Protein AF-A0A4Y6U9W5-F1 (afdb_monomer_lite)

Structure (mmCIF, N/CA/C/O backbone):
data_AF-A0A4Y6U9W5-F1
#
_entry.id   AF-A0A4Y6U9W5-F1
#
loop_
_atom_site.group_PDB
_atom_site.id
_atom_site.type_symbol
_atom_site.label_atom_id
_atom_site.label_alt_id
_atom_site.label_comp_id
_atom_site.label_asym_id
_atom_site.label_entity_id
_atom_site.label_seq_id
_atom_site.pdbx_PDB_ins_code
_atom_site.Cartn_x
_atom_site.Cartn_y
_atom_site.Cartn_z
_atom_site.occupancy
_atom_site.B_iso_or_equiv
_atom_site.auth_seq_id
_atom_site.auth_comp_id
_atom_site.auth_asym_id
_atom_site.auth_atom_id
_atom_site.pdbx_PDB_model_num
ATOM 1 N N . MET A 1 1 ? 6.879 -44.794 5.165 1.00 46.38 1 MET A N 1
ATOM 2 C CA . MET A 1 1 ? 7.226 -43.599 4.364 1.00 46.38 1 MET A CA 1
ATOM 3 C C . MET A 1 1 ? 6.535 -42.399 4.987 1.00 46.38 1 MET A C 1
ATOM 5 O O . MET A 1 1 ? 5.341 -42.229 4.800 1.00 46.38 1 MET A O 1
ATOM 9 N N . MET A 1 2 ? 7.255 -41.634 5.805 1.00 55.19 2 MET A N 1
ATOM 10 C CA . MET A 1 2 ? 6.757 -40.391 6.398 1.00 55.19 2 MET A CA 1
ATOM 11 C C . MET A 1 2 ? 7.194 -39.237 5.507 1.00 55.19 2 MET A C 1
ATOM 13 O O . MET A 1 2 ? 8.297 -38.736 5.666 1.00 55.19 2 MET A O 1
ATOM 17 N N . LEU A 1 3 ? 6.365 -38.854 4.542 1.00 66.12 3 LEU A N 1
ATOM 18 C CA . LEU A 1 3 ? 6.492 -37.570 3.855 1.00 66.12 3 LEU A CA 1
ATOM 19 C C . LEU A 1 3 ? 5.121 -37.236 3.255 1.00 66.12 3 LEU A C 1
ATOM 21 O O . LEU A 1 3 ? 4.707 -37.887 2.299 1.00 66.12 3 LEU A O 1
ATOM 25 N N . PRO A 1 4 ? 4.384 -36.279 3.849 1.00 53.53 4 PRO A N 1
ATOM 26 C CA . PRO A 1 4 ? 3.897 -35.213 2.973 1.00 53.53 4 PRO A CA 1
ATOM 27 C C . PRO A 1 4 ? 3.820 -33.824 3.627 1.00 53.53 4 PRO A C 1
ATOM 29 O O . PRO A 1 4 ? 3.302 -32.907 3.007 1.00 53.53 4 PRO A O 1
ATOM 32 N N . VAL A 1 5 ? 4.325 -33.611 4.848 1.00 55.19 5 VAL A N 1
ATOM 33 C CA . VAL A 1 5 ? 4.226 -32.273 5.475 1.00 55.19 5 VAL A CA 1
ATOM 34 C C . VAL A 1 5 ? 5.246 -31.294 4.876 1.00 55.19 5 VAL A C 1
ATOM 36 O O . VAL A 1 5 ? 4.933 -30.129 4.642 1.00 55.19 5 VAL A O 1
ATOM 39 N N . ALA A 1 6 ? 6.444 -31.772 4.527 1.00 55.25 6 ALA A N 1
ATOM 40 C CA . ALA A 1 6 ? 7.491 -30.931 3.941 1.00 55.25 6 ALA A CA 1
ATOM 41 C C . ALA A 1 6 ? 7.144 -30.425 2.527 1.00 55.25 6 ALA A C 1
ATOM 43 O O . ALA A 1 6 ? 7.543 -29.328 2.145 1.00 55.25 6 ALA A O 1
ATOM 44 N N . LEU 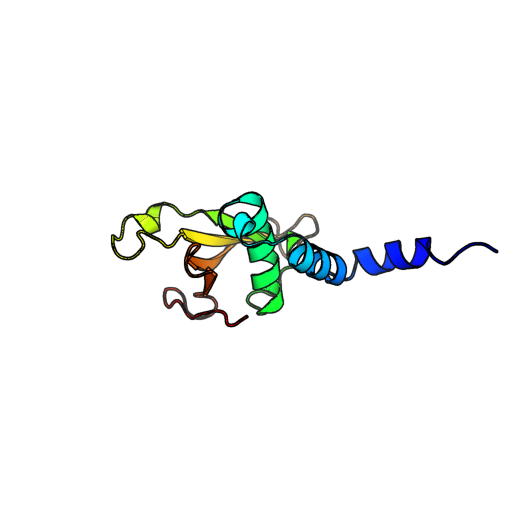A 1 7 ? 6.368 -31.194 1.757 1.00 54.25 7 LEU A N 1
ATOM 45 C CA . LEU A 1 7 ? 6.015 -30.846 0.376 1.00 54.25 7 LEU A CA 1
ATOM 46 C C . LEU A 1 7 ? 4.998 -29.695 0.310 1.00 54.25 7 LEU A C 1
ATOM 48 O O . LEU A 1 7 ? 5.077 -28.859 -0.587 1.00 54.25 7 LEU A O 1
ATOM 52 N N . ILE A 1 8 ? 4.110 -29.594 1.306 1.00 57.50 8 ILE A N 1
ATOM 53 C CA . ILE A 1 8 ? 3.154 -28.483 1.423 1.00 57.50 8 ILE A CA 1
ATOM 54 C C . ILE A 1 8 ? 3.892 -27.160 1.685 1.00 57.50 8 ILE A C 1
ATOM 56 O O . ILE A 1 8 ? 3.570 -26.145 1.069 1.00 57.50 8 ILE A O 1
ATOM 60 N N . LEU A 1 9 ? 4.925 -27.175 2.534 1.00 55.16 9 LEU A N 1
ATOM 61 C CA . LEU A 1 9 ? 5.718 -25.982 2.861 1.00 55.16 9 LEU A CA 1
ATOM 62 C C . LEU A 1 9 ? 6.490 -25.437 1.649 1.00 55.16 9 LEU A C 1
ATOM 64 O O . LEU A 1 9 ? 6.568 -24.224 1.457 1.00 55.16 9 LEU A O 1
ATOM 68 N N . VAL A 1 10 ? 7.016 -26.319 0.794 1.00 55.72 10 VAL A N 1
ATOM 69 C CA . VAL A 1 10 ? 7.782 -25.909 -0.394 1.00 55.72 10 VAL A CA 1
ATOM 70 C C . VAL A 1 10 ? 6.876 -25.290 -1.463 1.00 55.72 10 VAL A C 1
ATOM 72 O O . VAL A 1 10 ? 7.241 -24.269 -2.045 1.00 55.72 10 VAL A O 1
ATOM 75 N N . VAL A 1 11 ? 5.678 -25.841 -1.689 1.00 52.84 11 VAL A N 1
ATOM 76 C CA . VAL A 1 11 ? 4.736 -25.304 -2.691 1.00 52.84 11 VAL A CA 1
ATOM 77 C C . VAL A 1 11 ? 4.052 -24.024 -2.200 1.00 52.84 11 VAL A C 1
ATOM 79 O O . VAL A 1 11 ? 3.895 -23.083 -2.978 1.00 52.84 11 VAL A O 1
ATOM 82 N N . GLY A 1 12 ? 3.724 -23.938 -0.906 1.00 49.94 12 GLY A N 1
ATOM 83 C CA . GLY A 1 12 ? 3.083 -22.759 -0.323 1.00 49.94 12 GLY A CA 1
ATOM 84 C C . GLY A 1 12 ? 3.930 -21.490 -0.433 1.00 49.94 12 GLY A C 1
ATOM 85 O O . GLY A 1 12 ? 3.384 -20.420 -0.674 1.00 49.94 12 GLY A O 1
ATOM 86 N N . SER A 1 13 ? 5.259 -21.598 -0.327 1.00 48.38 13 SER A N 1
ATOM 87 C CA . SER A 1 13 ? 6.171 -20.443 -0.392 1.00 48.38 13 SER A CA 1
ATOM 88 C C . SER A 1 13 ? 6.136 -19.675 -1.724 1.00 48.38 13 SER A C 1
ATOM 90 O O . SER A 1 13 ? 6.510 -18.506 -1.774 1.00 48.38 13 SER A O 1
ATOM 92 N N . ARG A 1 14 ? 5.674 -20.312 -2.812 1.00 49.47 14 ARG A N 1
ATOM 93 C CA . ARG A 1 14 ? 5.554 -19.683 -4.141 1.00 49.47 14 ARG A CA 1
ATOM 94 C C . ARG A 1 14 ? 4.184 -19.080 -4.408 1.00 49.47 14 ARG A C 1
ATOM 96 O O . ARG A 1 14 ? 4.024 -18.293 -5.338 1.00 49.47 14 ARG A O 1
ATOM 103 N N . THR A 1 15 ? 3.197 -19.440 -3.603 1.00 53.19 15 THR A N 1
ATOM 104 C CA . THR A 1 15 ? 1.852 -18.894 -3.686 1.00 53.19 15 THR A CA 1
ATOM 105 C C . THR A 1 15 ? 1.724 -17.862 -2.578 1.00 53.19 15 THR A C 1
ATOM 107 O O . THR A 1 15 ? 1.689 -18.235 -1.411 1.00 53.19 15 THR A O 1
ATOM 110 N N . GLY A 1 16 ? 1.607 -16.573 -2.901 1.00 54.16 16 GLY A N 1
ATOM 111 C CA . GLY A 1 16 ? 1.364 -15.497 -1.918 1.00 54.16 16 GLY A CA 1
ATOM 112 C C . GLY A 1 16 ? 0.098 -15.661 -1.046 1.00 54.16 16 GLY A C 1
ATOM 113 O O . GLY A 1 16 ? -0.273 -14.745 -0.324 1.00 54.16 16 GLY A O 1
ATOM 114 N N . LEU A 1 17 ? -0.559 -16.824 -1.101 1.00 56.72 17 LEU A N 1
ATOM 115 C CA . LEU A 1 17 ? -1.593 -17.300 -0.191 1.00 56.72 17 LEU A CA 1
ATOM 116 C C . LEU A 1 17 ? -1.117 -17.361 1.269 1.00 56.72 17 LEU A C 1
ATOM 118 O O . LEU A 1 17 ? -1.900 -17.049 2.160 1.00 56.72 17 LEU A O 1
ATOM 122 N N . LEU A 1 18 ? 0.142 -17.741 1.533 1.00 56.41 18 LEU A N 1
ATOM 123 C CA . LEU A 1 18 ? 0.673 -17.777 2.906 1.00 56.41 18 LEU A CA 1
ATOM 124 C C . LEU A 1 18 ? 0.765 -16.371 3.511 1.00 56.41 18 LEU A C 1
ATOM 126 O O . LEU A 1 18 ? 0.308 -16.164 4.634 1.00 56.41 18 LEU A O 1
ATOM 130 N N . ASP A 1 19 ? 1.267 -15.404 2.742 1.00 56.38 19 ASP A N 1
ATOM 131 C CA . ASP A 1 19 ? 1.294 -13.995 3.140 1.00 56.38 19 ASP A CA 1
ATOM 132 C C . ASP A 1 19 ? -0.116 -13.436 3.388 1.00 56.38 19 ASP A C 1
ATOM 134 O O . ASP A 1 19 ? -0.333 -12.711 4.356 1.00 56.38 19 ASP A O 1
ATOM 138 N N . GLU A 1 20 ? -1.103 -13.808 2.566 1.00 61.78 20 GLU A N 1
ATOM 139 C CA . GLU A 1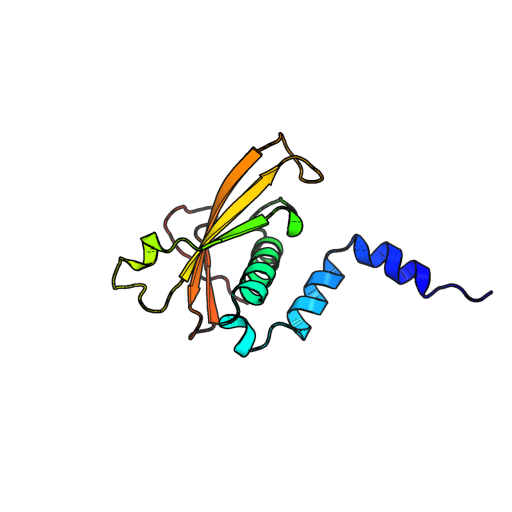 20 ? -2.483 -13.332 2.718 1.00 61.78 20 GLU A CA 1
ATOM 140 C C . GLU A 1 20 ? -3.170 -13.873 3.984 1.00 61.78 20 GLU A C 1
ATOM 142 O O . GLU A 1 20 ? -3.860 -13.134 4.694 1.00 61.78 20 GLU A O 1
ATOM 147 N N . VAL A 1 21 ? -2.967 -15.157 4.298 1.00 60.84 21 VAL A N 1
ATOM 148 C CA . VAL A 1 21 ? -3.500 -15.775 5.522 1.00 60.84 21 VAL A CA 1
ATOM 149 C C . VAL A 1 21 ? -2.795 -15.212 6.755 1.00 60.84 21 VAL A C 1
ATOM 151 O O . VAL A 1 21 ? -3.450 -14.908 7.754 1.00 60.84 21 VAL A O 1
ATOM 154 N N . GLN A 1 22 ? -1.477 -15.023 6.689 1.00 55.84 22 GLN A N 1
ATOM 155 C CA . GLN A 1 22 ? -0.705 -14.446 7.784 1.00 55.84 22 GLN A CA 1
ATOM 156 C C . GLN A 1 22 ? -1.116 -12.995 8.071 1.00 55.84 22 GLN A C 1
ATOM 158 O O . GLN A 1 22 ? -1.254 -12.625 9.239 1.00 55.84 22 GLN A O 1
ATOM 163 N N . ASP A 1 23 ? -1.387 -12.197 7.039 1.00 56.44 23 ASP A N 1
ATOM 164 C CA . ASP A 1 23 ? -1.894 -10.831 7.183 1.00 56.44 23 ASP A CA 1
ATOM 165 C C . ASP A 1 23 ? -3.284 -10.802 7.824 1.00 56.44 23 ASP A C 1
ATOM 167 O O . ASP A 1 23 ? -3.475 -10.116 8.824 1.00 56.44 23 ASP A O 1
ATOM 171 N N . ARG A 1 24 ? -4.235 -11.630 7.368 1.00 60.34 24 ARG A N 1
ATOM 172 C CA . ARG A 1 24 ? -5.562 -11.717 8.012 1.00 60.34 24 ARG A CA 1
ATOM 173 C C . ARG A 1 24 ? -5.499 -12.145 9.481 1.00 60.34 24 ARG A C 1
ATOM 175 O O . ARG A 1 24 ? -6.327 -11.703 10.273 1.00 60.34 24 ARG A O 1
ATOM 182 N N . LEU A 1 25 ? -4.554 -13.011 9.848 1.00 56.31 25 LEU A N 1
ATOM 183 C CA . LEU A 1 25 ? -4.406 -13.499 11.225 1.00 56.31 25 LEU A CA 1
ATOM 184 C C . LEU A 1 25 ? -3.693 -12.495 12.145 1.00 56.31 25 LEU A C 1
ATOM 186 O O . LEU A 1 25 ? -3.968 -12.454 13.348 1.00 56.31 25 LEU A O 1
ATOM 190 N N . THR A 1 26 ? -2.783 -11.689 11.597 1.00 58.06 26 THR A N 1
ATOM 191 C CA . THR A 1 26 ? -1.885 -10.829 12.388 1.00 58.06 26 THR A CA 1
ATOM 192 C C . THR A 1 26 ? -2.300 -9.359 12.364 1.00 58.06 26 THR A C 1
ATOM 194 O O . THR A 1 26 ? -2.016 -8.632 13.318 1.00 58.06 26 THR A O 1
ATOM 197 N N . PHE A 1 27 ? -3.009 -8.913 11.325 1.00 71.81 27 PHE A N 1
ATOM 198 C CA . PHE A 1 27 ? -3.436 -7.528 11.180 1.00 71.81 27 PHE A CA 1
ATOM 199 C C . PHE A 1 27 ? -4.683 -7.243 12.028 1.00 71.81 27 PHE A C 1
ATOM 201 O O . PHE A 1 27 ? -5.829 -7.443 11.625 1.00 71.81 27 PHE A O 1
ATOM 208 N N . LYS A 1 28 ? -4.449 -6.799 13.264 1.00 76.62 28 LYS A N 1
ATOM 209 C CA . LYS A 1 28 ? -5.480 -6.467 14.256 1.00 76.62 28 LYS A CA 1
ATOM 210 C C . LYS A 1 28 ? -5.759 -4.963 14.250 1.00 76.62 28 LYS A C 1
ATOM 212 O O . LYS A 1 28 ? -5.053 -4.187 13.617 1.00 76.62 28 LYS A O 1
ATOM 217 N N . GLN A 1 29 ? -6.759 -4.509 15.013 1.00 77.38 29 GLN A N 1
ATOM 218 C CA . GLN A 1 29 ? -7.046 -3.068 15.146 1.00 77.38 29 GLN A CA 1
ATOM 219 C C . GLN A 1 29 ? -5.809 -2.243 15.542 1.00 77.38 29 GLN A C 1
ATOM 221 O O . GLN A 1 29 ? -5.603 -1.164 14.997 1.00 77.38 29 GLN A O 1
ATOM 226 N N . ALA A 1 30 ? -4.963 -2.766 16.433 1.00 79.81 30 ALA A N 1
ATOM 227 C CA . ALA A 1 30 ? -3.722 -2.104 16.836 1.00 79.81 30 ALA A CA 1
ATOM 228 C C . ALA A 1 30 ? -2.696 -1.980 15.689 1.00 79.81 30 ALA A C 1
ATOM 230 O O . ALA A 1 30 ? -1.911 -1.036 15.671 1.00 79.81 30 ALA A O 1
ATOM 231 N N . SER A 1 31 ? -2.731 -2.880 14.701 1.00 84.00 31 SER A N 1
ATOM 232 C CA . SER A 1 31 ? -1.795 -2.909 13.569 1.00 84.00 31 SER A CA 1
ATOM 233 C C . SER A 1 31 ? -1.944 -1.711 12.628 1.00 84.00 31 SER A C 1
ATOM 235 O O . SER A 1 31 ? -0.996 -1.373 11.931 1.00 84.00 31 SER A O 1
ATOM 237 N N . TRP A 1 32 ? -3.084 -1.011 12.652 1.00 84.12 32 TRP A N 1
ATOM 238 C CA . TRP A 1 32 ? -3.270 0.251 11.921 1.00 84.12 32 TRP A CA 1
ATOM 239 C C . TRP A 1 32 ? -2.371 1.385 12.431 1.00 84.12 32 TRP A C 1
ATOM 241 O O . TRP A 1 32 ? -2.113 2.347 11.707 1.00 84.12 32 TRP A O 1
ATOM 251 N N . PHE A 1 33 ? -1.888 1.283 13.671 1.00 84.25 33 PHE A N 1
ATOM 252 C CA . PHE A 1 33 ? -0.994 2.266 14.282 1.00 84.25 33 PHE A CA 1
ATOM 253 C C . PHE A 1 33 ? 0.481 1.848 14.209 1.00 84.25 33 PHE A C 1
ATOM 255 O O . PHE A 1 33 ? 1.356 2.700 14.348 1.00 84.25 33 PHE A O 1
ATOM 262 N N . ASP A 1 34 ? 0.759 0.576 13.923 1.00 84.62 34 ASP A N 1
ATOM 263 C CA . ASP A 1 34 ? 2.106 0.051 13.706 1.00 84.62 34 ASP A CA 1
ATOM 264 C C . ASP A 1 34 ? 2.519 0.249 12.240 1.00 84.62 34 ASP A C 1
ATOM 266 O O . ASP A 1 34 ? 1.957 -0.352 11.326 1.00 84.62 34 ASP A O 1
ATOM 270 N N . ASN A 1 35 ? 3.529 1.089 12.003 1.00 84.44 35 ASN A N 1
ATOM 271 C CA . ASN A 1 35 ? 4.008 1.378 10.651 1.00 84.44 35 ASN A CA 1
ATOM 272 C C . ASN A 1 35 ? 4.572 0.134 9.941 1.00 84.44 35 ASN A C 1
ATOM 274 O O . ASN A 1 35 ? 4.414 0.005 8.727 1.00 84.44 35 ASN A O 1
ATOM 278 N N . THR A 1 36 ? 5.205 -0.794 10.657 1.00 86.81 36 THR A N 1
ATOM 279 C CA . THR A 1 36 ? 5.761 -2.016 10.059 1.00 86.81 36 THR A CA 1
ATOM 280 C C . THR A 1 36 ? 4.642 -2.960 9.640 1.00 86.81 36 THR A C 1
ATOM 282 O O . THR A 1 36 ? 4.633 -3.448 8.509 1.00 86.81 36 THR A O 1
ATOM 285 N N . ALA A 1 37 ? 3.658 -3.177 10.515 1.00 87.38 37 ALA A N 1
ATOM 286 C CA . ALA A 1 37 ? 2.504 -4.002 10.174 1.00 87.38 37 ALA A CA 1
ATOM 287 C C . ALA A 1 37 ? 1.696 -3.375 9.027 1.00 87.38 37 ALA A C 1
ATOM 289 O O . ALA A 1 37 ? 1.350 -4.060 8.066 1.00 87.38 37 ALA A O 1
ATOM 290 N N . LEU A 1 38 ? 1.446 -2.063 9.094 1.00 88.62 38 LEU A N 1
ATOM 291 C CA . LEU A 1 38 ? 0.674 -1.337 8.091 1.00 88.62 38 LEU A CA 1
ATOM 292 C C . LEU A 1 38 ? 1.359 -1.353 6.724 1.00 88.62 38 LEU A C 1
ATOM 294 O O . LEU A 1 38 ? 0.708 -1.634 5.728 1.00 88.62 38 LEU A O 1
ATOM 298 N N . THR A 1 39 ? 2.666 -1.106 6.644 1.00 91.06 39 THR A N 1
ATOM 299 C CA . THR A 1 39 ? 3.374 -1.140 5.352 1.00 91.06 39 THR A CA 1
ATOM 300 C C . THR A 1 39 ? 3.344 -2.529 4.714 1.00 91.06 39 THR A C 1
ATOM 302 O O . THR A 1 39 ? 3.128 -2.627 3.508 1.00 91.06 39 THR A O 1
ATOM 305 N N . ASN A 1 40 ? 3.473 -3.606 5.495 1.00 90.50 40 ASN A N 1
ATOM 306 C CA . ASN A 1 40 ? 3.293 -4.968 4.984 1.00 90.50 40 ASN A CA 1
ATOM 307 C C . ASN A 1 40 ? 1.868 -5.204 4.472 1.00 90.50 40 ASN A C 1
ATOM 309 O O . ASN A 1 40 ? 1.697 -5.678 3.348 1.00 90.50 40 ASN A O 1
ATOM 313 N N . HIS A 1 41 ? 0.864 -4.784 5.237 1.00 90.56 41 HIS A N 1
ATOM 314 C CA . HIS A 1 41 ? -0.535 -4.869 4.831 1.00 90.56 41 HIS A CA 1
ATOM 315 C C . HIS A 1 41 ? -0.800 -4.117 3.515 1.00 90.56 41 HIS A C 1
ATOM 317 O O . HIS A 1 41 ? -1.413 -4.657 2.596 1.00 90.56 41 HIS A O 1
ATOM 323 N N . LEU A 1 42 ? -0.261 -2.902 3.358 1.00 92.12 42 LEU A N 1
ATOM 324 C CA . LEU A 1 42 ? -0.428 -2.098 2.142 1.00 92.12 42 LEU A CA 1
ATOM 325 C C . LEU A 1 42 ? 0.148 -2.777 0.890 1.00 92.12 42 LEU A C 1
ATOM 327 O O . LEU A 1 42 ? -0.441 -2.661 -0.186 1.00 92.12 42 LEU A O 1
ATOM 331 N N . ARG A 1 43 ? 1.258 -3.520 1.007 1.00 93.31 43 ARG A N 1
ATOM 332 C CA . ARG A 1 43 ? 1.815 -4.302 -0.116 1.00 93.31 43 ARG A CA 1
ATOM 333 C C . ARG A 1 43 ? 0.833 -5.370 -0.593 1.00 93.31 43 ARG A C 1
ATOM 335 O O . ARG A 1 43 ? 0.681 -5.586 -1.794 1.00 93.31 43 ARG A O 1
ATOM 342 N N . LEU A 1 44 ? 0.163 -6.028 0.348 1.00 91.44 44 LEU A N 1
ATOM 343 C CA . LEU A 1 44 ? -0.804 -7.081 0.059 1.00 91.44 44 LEU A CA 1
ATOM 344 C C . LEU A 1 44 ? -2.108 -6.507 -0.494 1.00 91.44 44 LEU A C 1
ATOM 346 O O . LEU A 1 44 ? -2.626 -7.029 -1.478 1.00 91.44 44 LEU A O 1
ATOM 350 N N . VAL A 1 45 ? -2.588 -5.389 0.055 1.00 91.56 45 VAL A N 1
ATOM 351 C CA . VAL A 1 45 ? -3.735 -4.636 -0.478 1.00 91.56 45 VAL A CA 1
ATOM 352 C C . VAL A 1 45 ? -3.480 -4.222 -1.929 1.00 91.56 45 VAL A C 1
ATOM 354 O O . VAL A 1 45 ? -4.312 -4.482 -2.796 1.00 91.56 45 VAL A O 1
ATOM 357 N N . ALA A 1 46 ? -2.304 -3.664 -2.233 1.00 92.31 46 ALA A N 1
ATOM 358 C CA . ALA A 1 46 ? -1.939 -3.284 -3.596 1.00 92.31 46 ALA A CA 1
ATOM 359 C C . ALA A 1 46 ? -2.012 -4.456 -4.589 1.00 92.31 46 ALA A C 1
ATOM 361 O O . ALA A 1 46 ? -2.479 -4.290 -5.716 1.00 92.31 46 ALA A O 1
ATOM 362 N N . ARG A 1 47 ? -1.590 -5.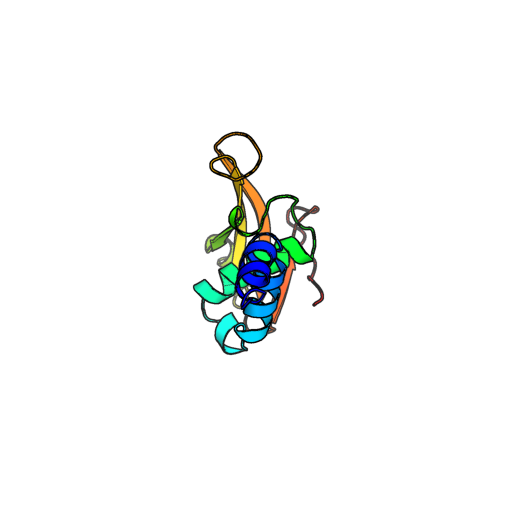652 -4.164 1.00 91.94 47 ARG A N 1
ATOM 363 C CA . ARG A 1 47 ? -1.702 -6.876 -4.967 1.00 91.94 47 ARG A CA 1
ATOM 364 C C . ARG A 1 47 ? -3.139 -7.353 -5.114 1.00 91.94 47 ARG A C 1
ATOM 366 O O . ARG A 1 47 ? -3.546 -7.664 -6.229 1.00 91.94 47 ARG A O 1
ATOM 373 N N . ARG A 1 48 ? -3.889 -7.413 -4.011 1.00 90.44 48 ARG A N 1
ATOM 374 C CA . ARG A 1 48 ? -5.271 -7.912 -3.975 1.00 90.44 48 ARG A CA 1
ATOM 375 C C . ARG A 1 48 ? -6.192 -7.089 -4.872 1.00 90.44 48 ARG A C 1
ATOM 377 O O . ARG A 1 48 ? -7.023 -7.653 -5.570 1.00 90.44 48 ARG A O 1
ATOM 384 N N . HIS A 1 49 ? -6.004 -5.772 -4.893 1.00 91.19 49 HIS A N 1
ATOM 385 C CA . HIS A 1 49 ? -6.771 -4.858 -5.741 1.00 91.19 49 HIS A CA 1
ATOM 386 C C . HIS A 1 49 ? -6.169 -4.662 -7.138 1.00 91.19 49 HIS A C 1
ATOM 388 O O . HIS A 1 49 ? -6.611 -3.778 -7.864 1.00 91.19 49 HIS A O 1
ATOM 394 N N . HIS A 1 50 ? -5.169 -5.464 -7.526 1.00 91.88 50 HIS A N 1
ATOM 395 C CA . HIS A 1 50 ? -4.516 -5.386 -8.835 1.00 91.88 50 HIS A CA 1
ATOM 396 C C . HIS A 1 50 ? -4.007 -3.978 -9.197 1.00 91.88 50 HIS A C 1
ATOM 398 O O . HIS A 1 50 ? -3.985 -3.602 -10.366 1.00 91.88 50 HIS A O 1
ATOM 404 N N . LEU A 1 51 ? -3.548 -3.205 -8.205 1.00 92.88 51 LEU A N 1
ATOM 405 C CA . LEU A 1 51 ? -3.047 -1.839 -8.419 1.00 92.88 51 LEU A CA 1
ATOM 406 C C . LEU A 1 51 ? -1.697 -1.816 -9.155 1.00 92.88 51 LEU A C 1
ATOM 408 O O . LEU A 1 51 ? -1.254 -0.778 -9.633 1.00 92.88 51 LEU A O 1
ATOM 412 N N . THR A 1 52 ? -1.016 -2.960 -9.215 1.00 92.31 52 THR A N 1
ATOM 413 C CA . THR A 1 52 ? 0.261 -3.152 -9.905 1.00 92.31 52 THR A CA 1
ATOM 414 C C . THR A 1 52 ? 0.462 -4.620 -10.270 1.00 92.31 52 THR A C 1
ATOM 416 O O . THR A 1 52 ? -0.048 -5.529 -9.609 1.00 92.31 52 THR A O 1
ATOM 419 N N . THR A 1 53 ? 1.244 -4.860 -11.320 1.00 91.00 53 THR A N 1
ATOM 420 C CA . THR A 1 53 ? 1.667 -6.195 -11.757 1.00 91.00 53 THR A CA 1
ATOM 421 C C . THR A 1 53 ? 2.880 -6.715 -10.982 1.00 91.00 53 THR A C 1
ATOM 423 O O . THR A 1 53 ? 3.112 -7.928 -10.979 1.00 91.00 53 THR A O 1
ATOM 426 N N . LEU A 1 54 ? 3.611 -5.849 -10.268 1.00 91.56 54 LEU A N 1
ATOM 427 C CA . LEU A 1 54 ? 4.786 -6.232 -9.481 1.00 91.56 54 LEU A CA 1
ATOM 428 C C . LEU A 1 54 ? 4.404 -7.075 -8.255 1.00 91.56 54 LEU A C 1
ATOM 430 O O . LEU A 1 54 ? 3.375 -6.792 -7.638 1.00 91.56 54 LEU A O 1
ATOM 434 N N . PRO A 1 55 ? 5.199 -8.090 -7.865 1.00 91.44 55 PRO A N 1
ATOM 435 C CA . PRO A 1 55 ? 4.995 -8.855 -6.631 1.00 91.44 55 PRO A CA 1
ATOM 436 C C . PRO A 1 55 ? 5.038 -7.985 -5.363 1.00 91.44 55 PRO A C 1
ATOM 438 O O . PRO A 1 55 ? 5.739 -6.979 -5.328 1.00 91.44 55 PRO A O 1
ATOM 441 N N . ALA A 1 56 ? 4.370 -8.410 -4.281 1.00 90.12 56 ALA A N 1
ATOM 442 C CA . ALA A 1 56 ? 4.309 -7.652 -3.019 1.00 90.12 56 ALA A CA 1
ATOM 443 C C . ALA A 1 56 ? 5.693 -7.310 -2.431 1.00 90.12 56 ALA A C 1
ATOM 445 O O . ALA A 1 56 ? 5.894 -6.200 -1.943 1.00 90.12 56 ALA A O 1
ATOM 446 N N . HIS A 1 57 ? 6.659 -8.233 -2.510 1.00 90.81 57 HIS A N 1
ATOM 447 C CA . HIS A 1 57 ? 8.020 -8.025 -1.996 1.00 90.81 57 HIS A CA 1
ATOM 448 C C . HIS A 1 57 ? 8.820 -6.974 -2.789 1.00 90.81 57 HIS A C 1
ATOM 450 O O . HIS A 1 57 ? 9.785 -6.417 -2.269 1.00 90.81 57 HIS A O 1
ATOM 456 N N . CYS A 1 58 ? 8.404 -6.672 -4.024 1.00 93.44 58 CYS A N 1
ATOM 457 C CA . CYS A 1 58 ? 8.988 -5.624 -4.863 1.00 93.44 58 CYS A CA 1
ATOM 458 C C . CYS A 1 58 ? 8.407 -4.238 -4.568 1.00 93.44 58 CYS A C 1
ATOM 460 O O . CYS A 1 58 ? 8.936 -3.234 -5.043 1.00 93.44 58 CYS A O 1
ATOM 462 N N . LEU A 1 59 ? 7.328 -4.166 -3.788 1.00 94.06 59 LEU A N 1
ATOM 463 C CA . LEU A 1 59 ? 6.692 -2.911 -3.422 1.00 94.06 59 LEU A CA 1
ATOM 464 C C . LEU A 1 59 ? 7.350 -2.332 -2.173 1.00 94.06 59 LEU A C 1
ATOM 466 O O . LEU A 1 59 ? 7.539 -3.011 -1.161 1.00 94.06 59 LEU A O 1
ATOM 470 N N . VAL A 1 60 ? 7.671 -1.046 -2.216 1.00 93.06 60 VAL A N 1
ATOM 471 C CA . VAL A 1 60 ? 8.235 -0.312 -1.084 1.00 93.06 60 VAL A CA 1
ATOM 472 C C . VAL A 1 60 ? 7.315 0.858 -0.761 1.00 93.06 60 VAL A C 1
ATOM 474 O O . VAL A 1 60 ? 7.350 1.870 -1.456 1.00 93.06 60 VAL A O 1
ATOM 477 N N . PRO A 1 61 ? 6.478 0.726 0.281 1.00 92.69 61 PRO A N 1
ATOM 478 C CA . PRO A 1 61 ? 5.702 1.841 0.791 1.00 92.69 61 PRO A CA 1
ATOM 479 C C . PRO A 1 61 ? 6.628 2.831 1.504 1.00 92.69 61 PRO A C 1
ATOM 481 O O . PRO A 1 61 ? 7.315 2.467 2.459 1.00 92.69 61 PRO A O 1
ATOM 484 N N . LEU A 1 62 ? 6.627 4.081 1.058 1.00 90.19 62 LEU A N 1
ATOM 485 C CA . LEU A 1 62 ? 7.322 5.200 1.682 1.00 90.19 62 LEU A CA 1
ATOM 486 C C . LEU A 1 62 ? 6.292 6.150 2.282 1.00 90.19 62 LEU A C 1
ATOM 488 O O . LEU A 1 62 ? 5.301 6.483 1.642 1.00 90.19 62 LEU A O 1
ATOM 492 N N . ILE A 1 63 ? 6.503 6.595 3.517 1.00 87.44 63 ILE A N 1
ATOM 493 C CA . ILE A 1 63 ? 5.608 7.568 4.152 1.00 87.44 63 ILE A CA 1
ATOM 494 C C . I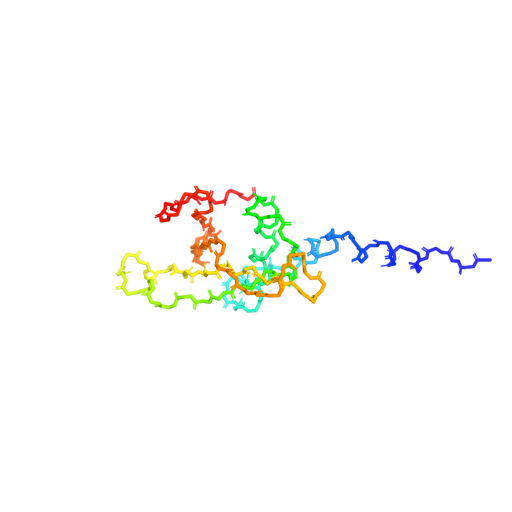LE A 1 63 ? 5.956 8.954 3.611 1.00 87.44 63 ILE A C 1
ATOM 496 O O . ILE A 1 63 ? 7.051 9.454 3.866 1.00 87.44 63 ILE A O 1
ATOM 500 N N . ASN A 1 64 ? 5.019 9.593 2.909 1.00 76.81 64 ASN A N 1
ATOM 501 C CA . ASN A 1 64 ? 5.169 10.981 2.495 1.00 76.81 64 ASN A CA 1
ATOM 502 C C . ASN A 1 64 ? 4.519 11.901 3.540 1.00 76.81 64 ASN A C 1
ATOM 504 O O . ASN A 1 64 ? 3.298 12.044 3.616 1.00 76.81 64 ASN A O 1
ATOM 508 N N . THR A 1 65 ? 5.356 12.554 4.345 1.00 58.53 65 THR A N 1
ATOM 509 C CA . THR A 1 65 ? 4.930 13.509 5.380 1.00 58.53 65 THR A CA 1
ATOM 510 C C . THR A 1 65 ? 4.648 14.913 4.835 1.00 58.53 65 THR A C 1
ATOM 512 O O . THR A 1 65 ? 4.090 15.745 5.546 1.00 58.53 65 THR A O 1
ATOM 515 N N . VAL A 1 66 ? 4.981 15.206 3.573 1.00 53.03 66 VAL A N 1
ATOM 516 C CA . VAL A 1 66 ? 4.771 16.529 2.961 1.00 53.03 66 VAL A CA 1
ATOM 517 C C . VAL A 1 66 ? 3.294 16.767 2.635 1.00 53.03 66 VAL A C 1
ATOM 519 O O . VAL A 1 66 ? 2.812 17.885 2.809 1.00 53.03 66 VAL A O 1
ATOM 522 N N . GLY A 1 67 ? 2.552 15.719 2.259 1.00 48.38 67 GLY A N 1
ATOM 523 C CA . GLY A 1 67 ? 1.102 15.785 2.020 1.00 48.38 67 GLY A CA 1
ATOM 524 C C . GLY A 1 67 ? 0.263 16.062 3.277 1.00 48.38 67 GLY A C 1
ATOM 525 O O . GLY A 1 67 ? -0.864 16.535 3.161 1.00 48.38 67 GLY A O 1
ATOM 526 N N . ALA A 1 68 ? 0.827 15.847 4.471 1.00 44.72 68 ALA A N 1
ATOM 527 C CA . ALA A 1 68 ? 0.180 16.132 5.755 1.00 44.72 68 ALA A CA 1
ATOM 528 C C . ALA A 1 68 ? 0.149 17.635 6.112 1.00 44.72 68 ALA A C 1
ATOM 530 O O . ALA A 1 68 ? -0.433 18.012 7.125 1.00 44.72 68 ALA A O 1
ATOM 531 N N . ARG A 1 69 ? 0.767 18.510 5.299 1.00 44.19 69 ARG A N 1
ATOM 532 C CA . ARG A 1 69 ? 0.697 19.973 5.489 1.00 44.19 69 ARG A CA 1
ATOM 533 C C . ARG A 1 69 ? -0.634 20.581 5.050 1.00 44.19 69 ARG A C 1
ATOM 535 O O . ARG A 1 69 ? -0.949 21.690 5.471 1.00 44.19 69 ARG A O 1
ATOM 542 N N . ASN A 1 70 ? -1.413 19.875 4.231 1.00 47.72 70 ASN A N 1
ATOM 543 C CA . ASN A 1 70 ? -2.788 20.270 3.956 1.00 47.72 70 ASN A CA 1
ATOM 544 C C . ASN A 1 70 ? -3.638 19.868 5.161 1.00 47.72 70 ASN A C 1
ATOM 546 O O . ASN A 1 70 ? -3.801 18.686 5.450 1.00 47.72 70 ASN A O 1
ATOM 550 N N . GLN A 1 71 ? -4.163 20.868 5.865 1.00 45.16 71 GLN A N 1
ATOM 551 C CA . GLN A 1 71 ? -4.914 20.741 7.119 1.00 45.16 71 GLN A CA 1
ATOM 552 C C . GLN A 1 71 ? -6.135 19.798 7.028 1.00 45.16 71 GLN A C 1
ATOM 554 O O . GLN A 1 71 ? -6.611 19.297 8.043 1.00 45.16 71 GLN A O 1
ATOM 559 N N . GLU A 1 72 ? -6.587 19.492 5.810 1.00 46.47 72 GLU A N 1
ATOM 560 C CA . GLU A 1 72 ? -7.638 18.519 5.489 1.00 46.47 72 GLU A CA 1
ATOM 561 C C . GLU A 1 72 ? -7.235 17.048 5.740 1.00 46.47 72 GLU A C 1
ATOM 563 O O . GLU A 1 72 ? -8.100 16.190 5.883 1.00 46.47 72 GLU A O 1
ATOM 568 N N . LEU A 1 73 ? -5.933 16.744 5.842 1.00 55.03 73 LEU A N 1
ATOM 569 C CA . LEU A 1 73 ? -5.389 15.396 6.069 1.00 55.03 73 LEU A CA 1
ATOM 570 C C . LEU A 1 73 ? -4.929 15.145 7.515 1.00 55.03 73 LEU A C 1
ATOM 572 O O . LEU A 1 73 ? -4.162 14.218 7.754 1.00 55.03 73 LEU A O 1
ATOM 576 N N . ALA A 1 74 ? -5.391 15.913 8.507 1.00 56.59 74 ALA A N 1
ATOM 577 C CA . ALA A 1 74 ? -4.913 15.790 9.894 1.00 56.59 74 ALA A CA 1
ATOM 578 C C . ALA A 1 74 ? -4.978 14.356 10.484 1.00 56.59 74 ALA A C 1
ATOM 580 O O . ALA A 1 74 ? -4.215 14.037 11.393 1.00 56.59 74 ALA A O 1
ATOM 581 N N . ASN A 1 75 ? -5.841 13.485 9.943 1.00 64.50 75 ASN A N 1
ATOM 582 C CA . ASN A 1 75 ? -5.986 12.079 10.349 1.00 64.50 75 ASN A CA 1
ATOM 583 C C . ASN A 1 75 ? -5.510 11.053 9.299 1.00 64.50 75 ASN A C 1
ATOM 585 O O . ASN A 1 75 ? -5.552 9.846 9.558 1.00 64.50 75 ASN A O 1
ATOM 589 N N . ASP A 1 76 ? -5.061 11.512 8.131 1.00 79.12 76 ASP A N 1
ATOM 590 C CA . ASP A 1 76 ? -4.729 10.672 6.984 1.00 79.12 76 ASP A CA 1
ATOM 591 C C . ASP A 1 76 ? -3.215 10.658 6.742 1.00 79.12 76 ASP A C 1
ATOM 593 O O . ASP A 1 76 ? -2.559 11.693 6.646 1.00 79.12 76 ASP A O 1
ATOM 597 N N . THR A 1 77 ? -2.636 9.467 6.599 1.00 85.94 77 THR A N 1
ATOM 598 C CA . THR A 1 77 ? -1.232 9.298 6.199 1.00 85.94 77 THR A CA 1
ATOM 599 C C . THR A 1 77 ? -1.159 8.965 4.714 1.00 85.94 77 THR A C 1
ATOM 601 O O . THR A 1 77 ? -1.798 8.011 4.271 1.00 85.94 77 THR A O 1
ATOM 604 N N . VAL A 1 78 ? -0.360 9.706 3.945 1.00 88.75 78 VAL A N 1
ATOM 605 C CA . VAL A 1 78 ? -0.093 9.380 2.537 1.00 88.75 78 VAL A CA 1
ATOM 606 C C . VAL A 1 78 ? 1.158 8.511 2.438 1.00 88.75 78 VAL A C 1
ATOM 608 O O . VAL A 1 78 ? 2.211 8.840 2.981 1.00 88.75 78 VAL A O 1
ATOM 611 N N . PHE A 1 79 ? 1.030 7.402 1.725 1.00 91.12 79 PHE A N 1
ATOM 612 C CA . PHE A 1 79 ? 2.101 6.487 1.377 1.00 91.12 79 PHE A CA 1
ATOM 613 C C . PHE A 1 79 ? 2.341 6.545 -0.129 1.00 91.12 79 PHE A C 1
ATOM 615 O O . PHE A 1 79 ? 1.407 6.420 -0.915 1.00 91.12 79 PHE A O 1
ATOM 622 N N . GLU A 1 80 ? 3.590 6.697 -0.536 1.00 92.94 80 GLU A N 1
ATOM 623 C CA . GLU A 1 80 ? 4.030 6.496 -1.911 1.00 92.94 80 GLU A CA 1
ATOM 624 C C . GLU A 1 80 ? 4.419 5.034 -2.084 1.00 92.94 80 GLU A C 1
ATOM 626 O O . GLU A 1 80 ? 5.234 4.503 -1.330 1.00 92.94 80 GLU A O 1
ATOM 631 N N . ILE A 1 81 ? 3.813 4.359 -3.053 1.00 94.50 81 ILE A N 1
ATOM 632 C CA . ILE A 1 81 ? 4.141 2.975 -3.366 1.00 94.50 81 ILE A CA 1
ATOM 633 C C . ILE A 1 81 ? 5.172 2.979 -4.483 1.00 94.50 81 ILE A C 1
ATOM 635 O O . ILE A 1 81 ? 4.866 3.285 -5.635 1.00 94.50 81 ILE A O 1
ATOM 639 N N . MET A 1 82 ? 6.401 2.626 -4.123 1.00 95.06 82 MET A N 1
ATOM 640 C CA . MET A 1 82 ? 7.499 2.480 -5.066 1.00 95.06 82 MET A CA 1
ATOM 641 C C . MET A 1 82 ? 7.577 1.040 -5.575 1.00 95.06 82 MET A C 1
ATOM 643 O O . MET A 1 82 ? 7.429 0.094 -4.798 1.00 95.06 82 MET A O 1
ATOM 647 N N . GLY A 1 83 ? 7.859 0.868 -6.860 1.00 93.88 83 GLY A N 1
ATOM 648 C CA . GLY A 1 83 ? 8.180 -0.409 -7.482 1.00 93.88 83 GLY A CA 1
ATOM 649 C C . GLY A 1 83 ? 9.686 -0.565 -7.629 1.00 93.88 83 GLY A C 1
ATOM 650 O O . GLY A 1 83 ? 10.316 0.174 -8.386 1.00 93.88 83 GLY A O 1
ATOM 651 N N . ARG A 1 84 ? 10.277 -1.525 -6.915 1.00 93.94 84 ARG A N 1
ATOM 652 C CA . ARG A 1 84 ? 11.659 -1.950 -7.155 1.00 93.94 84 ARG A CA 1
ATOM 653 C C . ARG A 1 84 ? 11.703 -2.905 -8.339 1.00 93.94 84 ARG A C 1
ATOM 655 O O . ARG A 1 84 ? 10.888 -3.818 -8.427 1.00 93.94 84 ARG A O 1
ATOM 662 N N . HIS A 1 85 ? 12.696 -2.709 -9.191 1.00 91.25 85 HIS A N 1
ATOM 663 C CA . HIS A 1 85 ? 12.955 -3.507 -10.380 1.00 91.25 85 HIS A CA 1
ATOM 664 C C . HIS A 1 85 ? 14.403 -4.030 -10.343 1.00 91.25 85 HIS A C 1
ATOM 666 O O . HIS A 1 85 ? 15.297 -3.375 -9.793 1.00 91.25 85 HIS A O 1
ATOM 672 N N . GLY A 1 86 ? 14.638 -5.221 -10.904 1.00 87.19 86 GLY A N 1
ATOM 673 C CA . GLY A 1 86 ? 15.894 -5.968 -10.765 1.00 87.19 86 GLY A CA 1
ATOM 674 C C . GLY A 1 86 ? 16.031 -6.692 -9.414 1.00 87.19 86 GLY A C 1
ATOM 675 O O . GLY A 1 86 ? 15.232 -6.473 -8.510 1.00 87.19 86 GLY A O 1
ATOM 676 N N . HIS A 1 87 ? 17.049 -7.557 -9.272 1.00 83.38 87 HIS A N 1
ATOM 677 C CA . HIS A 1 87 ? 17.269 -8.411 -8.081 1.00 83.38 87 HIS A CA 1
ATOM 678 C C . HIS A 1 87 ? 15.985 -9.152 -7.651 1.00 83.38 87 HIS A C 1
ATOM 680 O O . HIS A 1 87 ? 15.349 -8.783 -6.667 1.00 83.38 87 HIS A O 1
ATOM 686 N N . ASP A 1 88 ? 15.593 -10.161 -8.435 1.00 88.25 88 ASP A N 1
ATOM 687 C CA . ASP A 1 88 ? 14.370 -10.975 -8.281 1.00 88.25 88 ASP A CA 1
ATOM 688 C C . ASP A 1 88 ? 13.033 -10.251 -8.532 1.00 88.25 88 ASP A C 1
ATOM 690 O O . ASP A 1 88 ? 11.989 -10.896 -8.629 1.00 88.25 88 ASP A O 1
ATOM 694 N N . CYS A 1 89 ? 13.059 -8.934 -8.759 1.00 89.44 89 CYS A N 1
ATOM 695 C CA . CYS A 1 89 ? 11.916 -8.170 -9.249 1.00 89.44 89 CYS A CA 1
ATOM 696 C C . CYS A 1 89 ? 11.963 -7.996 -10.777 1.00 89.44 89 CYS A C 1
ATOM 698 O O . CYS A 1 89 ? 13.037 -7.731 -11.328 1.00 89.44 89 CYS A O 1
ATOM 700 N N . PRO A 1 90 ? 10.824 -8.123 -11.486 1.00 89.44 90 PRO A N 1
ATOM 701 C CA . PRO A 1 90 ? 10.787 -8.004 -12.943 1.00 89.44 90 PRO A CA 1
ATOM 702 C C . PRO A 1 90 ? 11.217 -6.600 -13.394 1.00 89.44 90 PRO A C 1
ATOM 704 O O . PRO A 1 90 ? 10.991 -5.632 -12.678 1.00 89.44 90 PRO A O 1
ATOM 707 N N . GLY A 1 91 ? 11.819 -6.492 -14.583 1.00 88.75 91 GLY A N 1
ATOM 708 C CA . GLY A 1 91 ? 12.256 -5.223 -15.182 1.00 88.75 91 GLY A CA 1
ATOM 709 C C . GLY A 1 91 ? 13.743 -4.891 -14.995 1.00 88.75 91 GLY A C 1
ATOM 710 O O . GLY A 1 91 ? 14.522 -5.689 -14.475 1.00 88.75 91 GLY A O 1
ATOM 711 N N . GLN A 1 92 ? 14.148 -3.714 -15.483 1.00 87.06 92 GLN A N 1
ATOM 712 C CA . GLN A 1 92 ? 15.532 -3.231 -15.396 1.00 87.06 92 GLN A CA 1
ATOM 713 C C . GLN A 1 92 ? 15.839 -2.658 -14.005 1.00 87.06 92 GLN A C 1
ATOM 715 O O . GLN A 1 92 ? 14.941 -2.095 -13.390 1.00 87.06 92 GLN A O 1
ATOM 720 N N . PRO A 1 93 ? 17.086 -2.751 -13.505 1.00 89.81 93 PRO A N 1
ATOM 721 C CA . PRO A 1 93 ? 17.445 -2.248 -12.180 1.00 89.81 93 PRO A CA 1
ATOM 722 C C . PRO A 1 93 ? 17.034 -0.788 -11.959 1.00 89.81 93 PRO A C 1
ATOM 724 O O . PRO A 1 93 ? 17.486 0.103 -12.675 1.00 89.81 93 PRO A O 1
ATOM 727 N N . GLY A 1 94 ? 16.202 -0.543 -10.947 1.00 89.25 94 GLY A N 1
ATOM 728 C CA . GLY A 1 94 ? 15.702 0.796 -10.646 1.00 89.25 94 GLY A CA 1
ATOM 729 C C . GLY A 1 94 ? 14.584 0.808 -9.608 1.00 89.25 94 GLY A C 1
ATOM 730 O O . GLY A 1 94 ? 14.118 -0.237 -9.148 1.00 89.25 94 GLY A O 1
ATOM 731 N N . ALA A 1 95 ? 14.158 2.009 -9.228 1.00 89.81 95 ALA A N 1
ATOM 732 C CA . ALA A 1 95 ? 12.975 2.224 -8.409 1.00 89.81 95 ALA A CA 1
ATOM 733 C C . ALA A 1 95 ? 12.159 3.371 -9.002 1.00 89.81 95 ALA A C 1
ATOM 735 O O . ALA A 1 95 ? 12.709 4.427 -9.308 1.00 89.81 95 ALA A O 1
ATOM 736 N N . GLU A 1 96 ? 10.856 3.168 -9.137 1.00 92.50 96 GLU A N 1
ATOM 737 C CA . GLU A 1 96 ? 9.930 4.181 -9.645 1.00 92.50 96 GLU A CA 1
ATOM 738 C C . GLU A 1 96 ? 8.705 4.295 -8.744 1.00 92.50 96 GLU A C 1
ATOM 740 O O . GLU A 1 96 ? 8.327 3.334 -8.071 1.00 92.50 96 GLU A O 1
ATOM 745 N N . MET A 1 97 ? 8.090 5.475 -8.711 1.00 92.81 97 MET A N 1
ATOM 746 C CA . MET A 1 97 ? 6.824 5.677 -8.013 1.00 92.81 97 MET A CA 1
ATOM 747 C C . MET A 1 97 ? 5.686 5.159 -8.889 1.00 92.81 97 MET A C 1
ATOM 749 O O . MET A 1 97 ? 5.530 5.610 -10.020 1.00 92.81 97 MET A O 1
ATOM 753 N N . LEU A 1 98 ? 4.875 4.248 -8.353 1.00 93.81 98 LEU A N 1
ATOM 754 C CA . LEU A 1 98 ? 3.753 3.659 -9.083 1.00 93.81 98 LEU A CA 1
ATOM 755 C C . LEU A 1 98 ? 2.465 4.450 -8.856 1.00 93.81 98 LEU A C 1
ATOM 757 O O . LEU A 1 98 ? 1.782 4.836 -9.798 1.00 93.81 98 LEU A O 1
ATOM 761 N N . PHE A 1 99 ? 2.123 4.666 -7.588 1.00 94.06 99 PHE A N 1
ATOM 762 C CA . PHE A 1 99 ? 0.909 5.351 -7.153 1.00 94.06 99 PHE A CA 1
ATOM 763 C C . PHE A 1 99 ? 1.025 5.715 -5.671 1.00 94.06 99 PHE A C 1
ATOM 765 O O . PHE A 1 99 ? 1.999 5.378 -4.992 1.00 94.06 99 PHE A O 1
ATOM 772 N N . ARG A 1 100 ? 0.007 6.389 -5.150 1.00 93.56 100 ARG A N 1
ATOM 773 C CA . ARG A 1 100 ? -0.129 6.778 -3.753 1.00 93.56 100 ARG A CA 1
ATOM 774 C C . ARG A 1 100 ? -1.314 6.078 -3.112 1.00 93.56 100 ARG A C 1
ATOM 776 O O . ARG A 1 100 ? -2.359 5.850 -3.724 1.00 93.56 100 ARG A O 1
ATOM 783 N N . LEU A 1 101 ? -1.151 5.775 -1.833 1.00 92.69 101 LEU A N 1
ATOM 784 C CA . LEU A 1 101 ? -2.213 5.328 -0.953 1.00 92.69 101 LEU A CA 1
ATOM 785 C C . LEU A 1 101 ? -2.426 6.370 0.133 1.00 92.69 101 LEU A C 1
ATOM 787 O O . LEU A 1 101 ? -1.482 6.779 0.801 1.00 92.69 101 LEU A O 1
ATOM 791 N N . ARG A 1 102 ? -3.668 6.786 0.343 1.00 91.44 102 ARG A N 1
ATOM 792 C CA . ARG A 1 102 ? -4.052 7.591 1.501 1.00 91.44 102 ARG A CA 1
ATOM 793 C C . ARG A 1 102 ? -4.709 6.671 2.51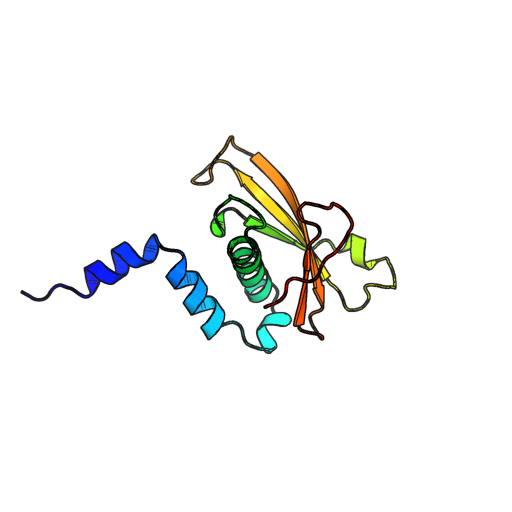4 1.00 91.44 102 ARG A C 1
ATOM 795 O O . ARG A 1 102 ? -5.641 5.953 2.176 1.00 91.44 102 ARG A O 1
ATOM 802 N N . VAL A 1 103 ? -4.215 6.675 3.742 1.00 90.19 103 VAL A N 1
ATOM 803 C CA . VAL A 1 103 ? -4.663 5.767 4.797 1.00 90.19 103 VAL A CA 1
ATOM 804 C C . VAL A 1 103 ? -5.247 6.572 5.942 1.00 90.19 103 VAL A C 1
ATOM 806 O O . VAL A 1 103 ? -4.521 7.292 6.627 1.00 90.19 103 VAL A O 1
ATOM 809 N N . ASN A 1 104 ? -6.541 6.393 6.185 1.00 88.44 104 ASN A N 1
ATOM 810 C CA . ASN A 1 104 ? -7.199 6.880 7.384 1.00 88.44 104 ASN A CA 1
ATOM 811 C C . ASN A 1 104 ? -7.109 5.790 8.457 1.00 88.44 104 ASN A C 1
ATOM 813 O O . ASN A 1 104 ? -7.826 4.788 8.404 1.00 88.44 104 ASN A O 1
ATOM 817 N N . ARG A 1 105 ? -6.205 5.961 9.426 1.00 86.56 105 ARG A N 1
ATOM 818 C CA . ARG A 1 105 ? -5.938 4.934 10.451 1.00 86.56 105 ARG A CA 1
ATOM 819 C C . ARG A 1 105 ? -7.105 4.763 11.429 1.00 86.56 105 ARG A C 1
ATOM 821 O O . ARG A 1 105 ? -7.362 3.650 11.877 1.00 86.56 105 ARG A O 1
ATOM 828 N N . LEU A 1 106 ? -7.825 5.847 11.732 1.00 83.62 106 LEU A N 1
ATOM 829 C CA . LEU A 1 106 ? -8.951 5.853 12.676 1.00 83.62 106 LEU A CA 1
ATOM 830 C C . LEU A 1 106 ? -10.198 5.180 12.082 1.00 83.62 106 LEU A C 1
ATOM 832 O O . LEU A 1 106 ? -10.806 4.311 12.701 1.00 83.62 106 LEU A O 1
ATOM 836 N N . GLY A 1 107 ? -10.549 5.567 10.859 1.00 85.12 107 GLY A N 1
ATOM 837 C CA . GLY A 1 107 ? -11.647 5.022 10.067 1.00 85.12 107 GLY A CA 1
ATOM 838 C C . GLY A 1 107 ? -11.326 3.672 9.430 1.00 85.12 107 GLY A C 1
ATOM 839 O O . GLY A 1 107 ? -12.248 2.985 9.002 1.00 85.12 107 GLY A O 1
ATOM 840 N N . ARG A 1 108 ? -10.047 3.266 9.419 1.00 87.81 108 ARG A N 1
ATOM 841 C CA . ARG A 1 108 ? -9.548 2.017 8.814 1.00 87.81 108 ARG A CA 1
ATOM 842 C C . ARG A 1 108 ? -9.885 1.921 7.330 1.00 87.81 108 ARG A C 1
ATOM 844 O O . ARG A 1 108 ? -10.344 0.893 6.840 1.00 87.81 108 ARG A O 1
ATOM 851 N N . LEU A 1 109 ? -9.680 3.033 6.634 1.00 89.19 109 LEU A N 1
ATOM 852 C CA . LEU A 1 109 ? -9.957 3.166 5.212 1.00 89.19 109 LEU A CA 1
ATOM 853 C C . LEU A 1 109 ? -8.655 3.400 4.461 1.00 89.19 109 LEU A C 1
ATOM 855 O O . LEU A 1 109 ? -7.777 4.135 4.920 1.00 89.19 109 LEU A O 1
ATOM 859 N N . ILE A 1 110 ? -8.556 2.787 3.288 1.00 92.19 110 ILE A N 1
ATOM 860 C CA . ILE A 1 110 ? -7.446 2.973 2.361 1.00 92.19 110 ILE A CA 1
ATOM 861 C C . ILE A 1 110 ? -8.039 3.538 1.078 1.00 92.19 110 ILE A C 1
ATOM 863 O O . ILE A 1 110 ? -9.048 3.048 0.582 1.00 92.19 110 ILE A O 1
ATOM 867 N N . PHE A 1 111 ? -7.411 4.572 0.541 1.00 92.94 111 PHE A N 1
ATOM 868 C CA . PHE A 1 111 ? -7.754 5.167 -0.739 1.00 92.94 111 PHE A CA 1
ATOM 869 C C . PHE A 1 111 ? -6.548 5.081 -1.667 1.00 92.94 111 PHE A C 1
ATOM 871 O O . PHE A 1 111 ? -5.414 5.172 -1.200 1.00 92.94 111 PHE A O 1
ATOM 878 N N . THR A 1 112 ? -6.771 4.956 -2.970 1.00 94.19 112 THR A N 1
ATOM 879 C CA . THR A 1 112 ? -5.715 4.886 -3.985 1.00 94.19 112 THR A CA 1
ATOM 880 C C . THR A 1 112 ? -5.928 5.915 -5.083 1.00 94.19 112 THR A C 1
ATOM 882 O O . THR A 1 112 ? -7.067 6.224 -5.421 1.00 94.19 112 THR A O 1
ATOM 885 N N . ASP A 1 113 ? -4.838 6.428 -5.648 1.00 93.69 113 ASP A N 1
ATOM 886 C CA . ASP A 1 113 ? -4.854 7.198 -6.897 1.00 93.69 113 ASP A CA 1
ATOM 887 C C . ASP A 1 113 ? -4.303 6.394 -8.093 1.00 93.69 113 ASP A C 1
ATOM 889 O O . ASP A 1 113 ? -3.995 6.957 -9.145 1.00 93.69 113 ASP A O 1
ATOM 893 N N . ALA A 1 114 ? -4.180 5.067 -7.951 1.00 91.94 114 ALA A N 1
ATOM 894 C CA . ALA A 1 114 ? -3.739 4.189 -9.027 1.00 91.94 114 ALA A CA 1
ATOM 895 C C . ALA A 1 114 ? -4.667 4.315 -10.246 1.00 91.94 114 ALA A C 1
ATOM 897 O O . ALA A 1 114 ? -5.894 4.271 -10.136 1.00 91.94 114 ALA A O 1
ATOM 898 N N . GLY A 1 115 ? -4.070 4.512 -11.422 1.00 89.62 115 GLY A N 1
ATOM 899 C CA . GLY A 1 115 ? -4.788 4.772 -12.674 1.00 89.62 115 GLY A CA 1
ATOM 900 C C . GLY A 1 115 ? -5.335 6.200 -12.823 1.00 89.62 115 GLY A C 1
ATOM 901 O O . GLY A 1 115 ? -5.547 6.632 -13.952 1.00 89.62 115 GLY A O 1
ATOM 902 N N . HIS A 1 116 ? -5.492 6.958 -11.732 1.00 90.44 116 HIS A N 1
ATOM 903 C CA . HIS A 1 116 ? -5.995 8.337 -11.743 1.00 90.44 116 HIS A CA 1
ATOM 904 C C . HIS A 1 116 ? -5.159 9.234 -10.813 1.00 90.44 116 HIS A C 1
ATOM 906 O O . HIS A 1 116 ? -5.615 9.587 -9.721 1.00 90.44 116 HIS A O 1
ATOM 912 N N . PRO A 1 117 ? -3.933 9.624 -11.217 1.00 87.19 117 PRO A N 1
ATOM 913 C CA . PRO A 1 117 ? -3.014 10.360 -10.355 1.00 87.19 117 PRO A CA 1
ATOM 914 C C . PRO A 1 117 ? -3.652 11.615 -9.744 1.00 87.19 117 PRO A C 1
ATOM 916 O O . PRO A 1 117 ? -4.119 12.506 -10.451 1.00 87.19 117 PRO A O 1
ATOM 919 N N . GLY A 1 118 ? -3.658 11.695 -8.412 1.00 84.00 118 GLY A N 1
ATOM 920 C CA . GLY A 1 118 ? -4.232 12.818 -7.659 1.00 84.00 118 GLY A CA 1
ATOM 921 C C . GLY A 1 118 ? -5.719 12.696 -7.319 1.00 84.00 118 GLY A C 1
ATOM 922 O O . GLY A 1 118 ? -6.198 13.483 -6.504 1.00 84.00 118 GLY A O 1
ATOM 923 N N . GLN A 1 119 ? -6.435 11.706 -7.857 1.00 89.38 119 GLN A N 1
ATOM 924 C CA . GLN A 1 119 ? -7.821 11.417 -7.488 1.00 89.38 119 GLN A CA 1
ATOM 925 C C . GLN A 1 119 ? -7.883 10.157 -6.627 1.00 89.38 119 GLN A C 1
ATOM 927 O O . GLN A 1 119 ? -7.756 9.038 -7.114 1.00 89.38 119 GLN A O 1
ATOM 932 N N . PHE A 1 120 ? -8.088 10.345 -5.324 1.00 90.81 120 PHE A N 1
ATOM 933 C CA . PHE A 1 120 ? -8.157 9.237 -4.378 1.00 90.81 120 PHE A CA 1
ATOM 934 C C . PHE A 1 120 ? -9.541 8.580 -4.386 1.00 90.81 120 PHE A C 1
ATOM 936 O O . PHE A 1 120 ? -10.540 9.209 -4.039 1.00 90.81 120 PHE A O 1
ATOM 943 N N . THR A 1 121 ? -9.581 7.291 -4.711 1.00 92.00 121 THR A N 1
ATOM 944 C CA . THR A 1 121 ? -10.778 6.441 -4.680 1.00 92.00 121 THR A CA 1
ATOM 945 C C . THR A 1 121 ? -10.669 5.420 -3.544 1.00 92.00 121 THR A C 1
ATOM 947 O O . THR A 1 12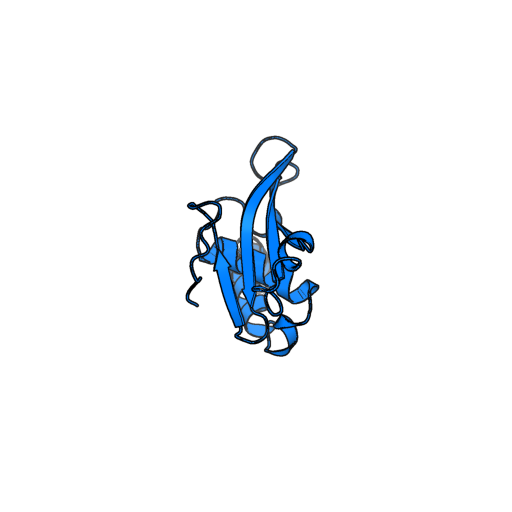1 ? -9.568 4.935 -3.274 1.00 92.00 121 THR A O 1
ATOM 950 N N . PRO A 1 122 ? -11.754 5.115 -2.810 1.00 92.50 122 PRO A N 1
ATOM 951 C CA . PRO A 1 122 ? -11.692 4.159 -1.708 1.00 92.50 122 PRO A CA 1
ATOM 952 C C . PRO A 1 122 ? -11.447 2.737 -2.224 1.00 92.50 122 PRO A C 1
ATOM 954 O O . PRO A 1 122 ? -12.097 2.287 -3.167 1.00 92.50 122 PRO A O 1
ATOM 957 N N . LEU A 1 123 ? -10.551 2.010 -1.559 1.00 88.94 123 LEU A N 1
ATOM 958 C CA . LEU A 1 123 ? -10.426 0.565 -1.702 1.00 88.94 123 LEU A CA 1
ATOM 959 C C . LEU A 1 123 ? -11.444 -0.084 -0.764 1.00 88.94 123 LEU A C 1
ATOM 961 O O . LEU A 1 123 ? -11.316 -0.008 0.459 1.00 88.94 123 LEU A O 1
ATOM 965 N N . LEU A 1 124 ? -12.492 -0.663 -1.345 1.00 76.19 124 LEU A N 1
ATOM 966 C CA . LEU A 1 124 ? -13.470 -1.449 -0.597 1.00 76.19 124 LEU A CA 1
ATOM 967 C C . LEU A 1 124 ? -12.825 -2.778 -0.156 1.00 76.19 124 LEU A C 1
ATOM 969 O O . LEU A 1 124 ? -12.053 -3.329 -0.936 1.00 76.19 124 LEU A O 1
ATOM 973 N N . PRO A 1 125 ? -13.095 -3.266 1.067 1.00 59.25 125 PRO A N 1
ATOM 974 C CA . PRO A 1 125 ? -12.470 -4.469 1.624 1.00 59.25 125 PRO A CA 1
ATOM 975 C C . PRO A 1 125 ? -12.820 -5.774 0.895 1.00 59.25 125 PRO A C 1
ATOM 977 O O . PRO A 1 125 ? -13.923 -5.859 0.309 1.00 59.25 125 PRO A O 1
#

Secondary structure (DSSP, 8-state):
---SHHHHHHHHTTSTHHHHHHHHHH--GGGGT-HHHHHHHHHHHHHHTTS-SS-GGGEEEEEE-SGGGSGGGTTEEEEEEEEEEETTEEEEEEEEEEEEEEEETTTTEEEE-TTSTT--EEE--

Organism: NCBI:txid2558361

Foldseek 3Di:
DDDDPVVCVVVVVVPCPVVVVCLVVPVDLCLLVPPVNVQSVVLVLCVVVVLDPKHSVQWDWDWDCVVCVPVVQVQKTKTFIKGADDPPIPDDGDIDTQWMWIARSVVRWIWTCRVNHPDTDTDDD

Radius of gyration: 16.48 Å; chains: 1; bounding box: 31×64×32 Å

pLDDT: mean 78.54, std 16.72, range [44.19, 95.06]

Sequence (125 aa):
MMLPVALILVVGSRTGLLDEVQDRLTFKQASWFDNTALTNHLRLVARRHHLTTLPAHCLVPLINTVGARNQELANDTVFEIMGRHGHDCPGQPGAEMLFRLRVNRLGRLIFTDAGHPGQFTPLLP